Protein AF-A0A8H6W359-F1 (afdb_monomer)

Mean predicted aligned error: 4.69 Å

pLDDT: mean 91.52, std 10.83, range [38.53, 98.75]

Radius of gyration: 16.27 Å; Cα contacts (8 Å, |Δi|>4): 221; chains: 1; bounding box: 37×36×50 Å

Solvent-accessible surface area (backbone atoms only — not comparable to full-atom values): 8809 Å² total; per-residue (Å²): 132,83,81,75,72,72,54,25,33,28,45,42,39,45,64,77,60,51,71,66,55,42,52,71,70,42,47,64,57,51,52,52,39,55,76,71,64,40,29,37,36,31,51,79,47,63,31,37,29,46,52,49,54,50,51,41,52,76,68,66,48,58,34,81,44,32,35,37,45,29,29,59,75,47,58,78,38,77,65,40,52,60,45,54,74,64,54,34,40,76,44,77,37,41,83,44,72,67,49,29,50,51,49,45,55,72,72,30,77,48,73,53,69,56,68,72,52,72,68,55,40,38,69,73,44,46,93,73,49,69,95,70,86,47,74,42,52,53,48,53,52,52,51,52,54,52,52,55,52,54,55,52,61,65,73,81,106

Foldseek 3Di:
DPPPPAAEAEEDEDQDDDPVRCVVQPVVVLVVSVVSVHAYEYELGHDRRVVSVVSCVVV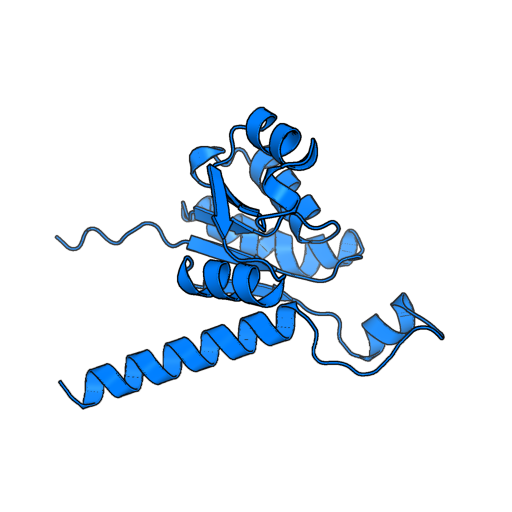VNDLASYEYEAEPVCCPDCSVVVSVVVVHHYHYFHNDPLGSLLVSLVVGDYYSYDYDDLVRQCVVCPPNDDDDCDPRNVSVVSNVVVVVVVVVVVVVD

Secondary structure (DSSP, 8-state):
----PPPEEEEE--SS--HHHHHHHTHHHHHHHHHTT-EEEE-S-STHHHHHHHHHHHTT--GGGEEEEE-HHHHSSHHHHHHHHTT-EEEE--SSHHHHHHHHHHT-SEEEE----HHHHHHHHGGG------HHHHHHHHHHHHHHHHHHHHH--

Nearest PDB structures (foldseek):
  1pta-assembly1_A-2  TM=6.551E-01  e=3.499E-01  Brevundimonas diminuta
  4rz4-assembly1_B  TM=3.710E-01  e=8.024E-01  Escherichia coli K-12
  1vpx-assembly2_N  TM=4.327E-01  e=2.375E+00  Thermotoga maritima
  4jen-assembly1_B  TM=4.697E-01  e=3.483E+00  Clostridium botulinum A str. ATCC 19397
  7zwh-assembly1_H  TM=5.052E-01  e=4.793E+00  Homo sapiens

Structure (mmCIF, N/CA/C/O backbone):
data_AF-A0A8H6W359-F1
#
_entry.id   AF-A0A8H6W359-F1
#
loop_
_atom_site.group_PDB
_atom_site.id
_atom_site.type_symbol
_atom_site.label_atom_id
_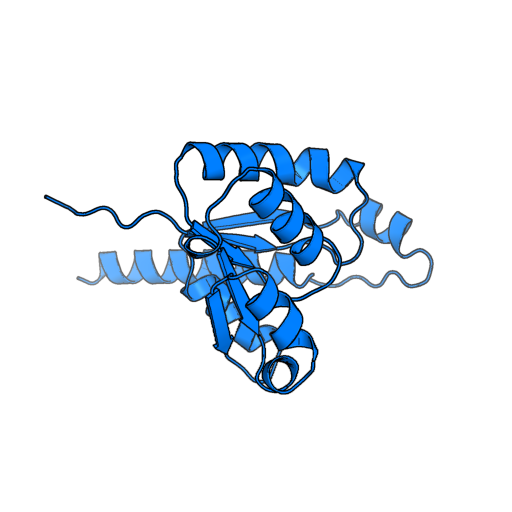atom_site.label_alt_id
_atom_site.label_comp_id
_atom_site.label_asym_id
_atom_site.label_entity_id
_atom_site.label_seq_id
_atom_site.pdbx_PDB_ins_code
_atom_site.Cartn_x
_atom_site.Cartn_y
_atom_site.Cartn_z
_atom_site.occupancy
_atom_site.B_iso_or_equiv
_atom_site.auth_seq_id
_atom_site.auth_comp_id
_atom_site.auth_asym_id
_atom_site.auth_atom_id
_atom_site.pdbx_PDB_model_num
ATOM 1 N N . MET A 1 1 ? -14.850 -10.048 27.977 1.00 38.53 1 MET A N 1
ATOM 2 C CA . MET A 1 1 ? -15.066 -9.753 26.545 1.00 38.53 1 MET A CA 1
ATOM 3 C C . MET A 1 1 ? -13.782 -9.156 26.003 1.00 38.53 1 MET A C 1
ATOM 5 O O . MET A 1 1 ? -13.476 -8.022 26.344 1.00 38.53 1 MET A O 1
ATOM 9 N N . PHE A 1 2 ? -13.000 -9.909 25.229 1.00 48.00 2 PHE A N 1
ATOM 10 C CA . PHE A 1 2 ? -11.947 -9.286 24.432 1.00 48.00 2 PHE A CA 1
ATOM 11 C C . PHE A 1 2 ? -12.654 -8.533 23.309 1.00 48.00 2 PHE A C 1
ATOM 13 O O . PHE A 1 2 ? -13.277 -9.154 22.452 1.00 48.00 2 PHE A O 1
ATOM 20 N N . SER A 1 3 ? -12.628 -7.203 23.353 1.00 43.88 3 SER A N 1
ATOM 21 C CA . SER A 1 3 ? -12.882 -6.421 22.148 1.00 43.88 3 SER A CA 1
ATOM 22 C C . SER A 1 3 ? -11.704 -6.713 21.223 1.00 43.88 3 SER A C 1
ATOM 24 O O . SER A 1 3 ? -10.629 -6.145 21.399 1.00 43.88 3 SER A O 1
ATOM 26 N N . SER A 1 4 ? -11.843 -7.696 20.331 1.00 58.34 4 SER A N 1
ATOM 27 C CA . SER A 1 4 ? -10.850 -7.919 19.286 1.00 58.34 4 SER A CA 1
ATOM 28 C C . SER A 1 4 ? -10.892 -6.686 18.395 1.00 58.34 4 SER A C 1
ATOM 30 O O . SER A 1 4 ? -11.889 -6.455 17.705 1.00 58.34 4 SER A O 1
ATOM 32 N N . SER A 1 5 ? -9.853 -5.855 18.460 1.00 81.62 5 SER A N 1
ATOM 33 C CA . SER A 1 5 ? -9.690 -4.740 17.536 1.00 81.62 5 SER A CA 1
ATOM 34 C C . SER A 1 5 ? -9.852 -5.247 16.106 1.00 81.62 5 SER A C 1
ATOM 36 O O . SER A 1 5 ? -9.358 -6.321 15.766 1.00 81.62 5 SER A O 1
ATOM 38 N N . VAL A 1 6 ? -10.559 -4.483 15.273 1.00 91.06 6 VAL A N 1
ATOM 39 C CA . VAL A 1 6 ? -10.700 -4.791 13.846 1.00 91.06 6 VAL A CA 1
ATOM 40 C C . VAL A 1 6 ? -9.297 -4.898 13.231 1.00 91.06 6 VAL A C 1
ATOM 42 O O . VAL A 1 6 ? -8.574 -3.898 13.279 1.00 91.06 6 VAL A O 1
ATOM 45 N N . PRO A 1 7 ? -8.907 -6.049 12.646 1.00 97.31 7 PRO A N 1
ATOM 46 C CA . PRO A 1 7 ? -7.577 -6.210 12.071 1.00 97.31 7 PRO A CA 1
ATOM 47 C C . PRO A 1 7 ? -7.293 -5.181 10.980 1.00 97.31 7 PRO A C 1
ATOM 49 O O . PRO A 1 7 ? -8.173 -4.833 10.190 1.00 97.31 7 PRO A O 1
ATOM 52 N N . THR A 1 8 ? -6.051 -4.725 10.906 1.00 98.44 8 THR A N 1
ATOM 53 C CA . THR A 1 8 ? -5.573 -3.719 9.963 1.00 98.44 8 THR A CA 1
ATOM 54 C C . THR A 1 8 ? -4.541 -4.324 9.017 1.0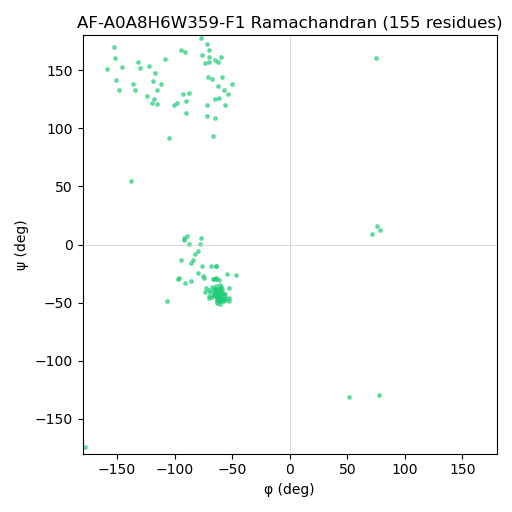0 98.44 8 THR A C 1
ATOM 56 O O . THR A 1 8 ? -3.496 -4.807 9.448 1.00 98.44 8 THR A O 1
ATOM 59 N N . ALA A 1 9 ? -4.825 -4.273 7.716 1.00 98.69 9 ALA A N 1
ATOM 60 C CA . ALA A 1 9 ? -3.954 -4.777 6.660 1.00 98.69 9 ALA A CA 1
ATOM 61 C C . ALA A 1 9 ? -3.030 -3.676 6.131 1.00 98.69 9 ALA A C 1
ATOM 63 O O . ALA A 1 9 ? -3.516 -2.623 5.716 1.00 98.69 9 ALA A O 1
ATOM 64 N N . PHE A 1 10 ? -1.725 -3.927 6.050 1.00 98.56 10 PHE A N 1
ATOM 65 C CA . PHE A 1 10 ? -0.809 -3.084 5.286 1.00 98.56 10 PHE A CA 1
ATOM 66 C C . PHE A 1 10 ? -0.685 -3.581 3.850 1.00 98.56 10 PHE A C 1
ATOM 68 O O . PHE A 1 10 ? -0.149 -4.657 3.589 1.00 98.56 10 PHE A O 1
ATOM 75 N N . ILE A 1 11 ? -1.179 -2.783 2.904 1.00 98.62 11 ILE A N 1
ATOM 76 C CA . ILE A 1 11 ? -1.056 -3.082 1.479 1.00 98.62 11 ILE A CA 1
ATOM 77 C C . ILE A 1 11 ? 0.233 -2.456 0.945 1.00 98.62 11 ILE A C 1
ATOM 79 O O . ILE A 1 11 ? 0.423 -1.245 1.048 1.00 98.62 11 ILE A O 1
ATOM 83 N N . SER A 1 12 ? 1.114 -3.271 0.358 1.00 97.25 12 SER A N 1
ATOM 84 C CA . SER A 1 12 ? 2.340 -2.782 -0.287 1.00 97.25 12 SER A CA 1
ATOM 85 C C . SER A 1 12 ? 2.735 -3.611 -1.511 1.00 97.25 12 SER A C 1
ATOM 87 O O . SER A 1 12 ? 2.391 -4.788 -1.640 1.00 97.25 12 SER A O 1
ATOM 89 N N . GLY A 1 13 ? 3.443 -2.997 -2.461 1.00 96.12 13 GLY A N 1
ATOM 90 C CA . GLY A 1 13 ? 3.740 -3.641 -3.739 1.00 96.12 13 GLY A CA 1
ATOM 91 C C . GLY A 1 13 ? 4.607 -2.826 -4.690 1.00 96.12 13 GLY A C 1
ATOM 92 O O . GLY A 1 13 ? 5.090 -1.752 -4.326 1.00 96.12 13 GLY A O 1
ATOM 93 N N . PRO A 1 14 ? 4.818 -3.324 -5.920 1.00 93.81 14 PRO A N 1
ATOM 94 C CA . PRO A 1 14 ? 5.594 -2.619 -6.932 1.00 93.81 14 PRO A CA 1
ATOM 95 C C . PRO A 1 14 ? 4.953 -1.276 -7.321 1.00 93.81 14 PRO A C 1
ATOM 97 O O . PRO A 1 14 ? 3.743 -1.065 -7.184 1.00 93.81 14 PRO A O 1
ATOM 100 N N . LEU A 1 15 ? 5.785 -0.371 -7.848 1.00 92.31 15 LEU A N 1
ATOM 101 C CA . LEU A 1 15 ? 5.364 0.948 -8.347 1.00 92.31 15 LEU A CA 1
ATOM 102 C C . LEU A 1 15 ? 4.677 0.885 -9.718 1.00 92.31 15 LEU A C 1
ATOM 1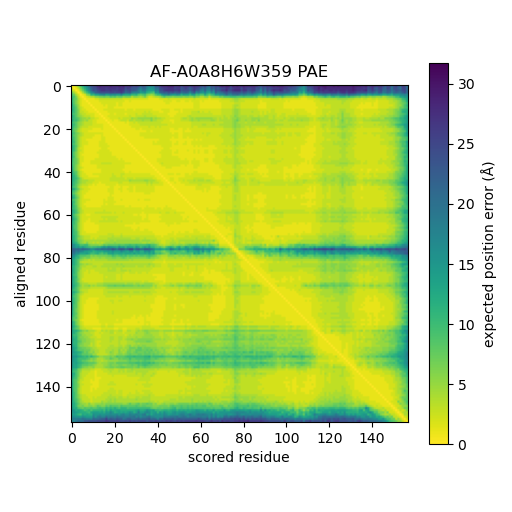04 O O . LEU A 1 15 ? 4.012 1.843 -10.111 1.00 92.31 15 LEU A O 1
ATOM 108 N N . GLU A 1 16 ? 4.864 -0.214 -10.445 1.00 90.62 16 GLU A N 1
ATOM 109 C CA . GLU A 1 16 ? 4.396 -0.408 -11.824 1.00 90.62 16 GLU A CA 1
ATOM 110 C C . GLU A 1 16 ? 3.808 -1.818 -12.016 1.00 90.62 16 GLU A C 1
ATOM 112 O O . GLU A 1 16 ? 4.270 -2.569 -12.872 1.00 90.62 16 GLU A O 1
ATOM 117 N N . PRO A 1 17 ? 2.820 -2.239 -11.202 1.00 91.56 17 PRO A N 1
ATOM 118 C CA . PRO A 1 17 ? 2.109 -3.481 -11.466 1.00 91.56 17 PRO A CA 1
ATOM 119 C C . PRO A 1 17 ? 1.282 -3.338 -12.747 1.00 91.56 17 PRO A C 1
ATOM 121 O O . PRO A 1 17 ? 0.655 -2.303 -12.983 1.00 91.56 17 PRO A O 1
ATOM 124 N N . THR A 1 18 ? 1.212 -4.403 -13.543 1.00 90.69 18 THR A N 1
ATOM 125 C CA . THR A 1 18 ? 0.177 -4.506 -14.576 1.00 90.69 18 THR A CA 1
ATOM 126 C C . THR A 1 18 ? -1.189 -4.713 -13.914 1.00 90.69 18 THR A C 1
ATOM 128 O O . THR A 1 18 ? -1.281 -5.220 -12.791 1.00 90.69 18 THR A O 1
ATOM 131 N N . SER A 1 19 ? -2.277 -4.375 -14.609 1.00 91.00 19 SER A N 1
ATOM 132 C CA . SER A 1 19 ? -3.634 -4.637 -14.103 1.00 91.00 19 SER A CA 1
ATOM 133 C C . SER A 1 19 ? -3.867 -6.126 -13.831 1.00 91.00 19 SER A C 1
ATOM 135 O O . SER A 1 19 ? -4.475 -6.475 -12.823 1.00 91.00 19 SER A O 1
ATOM 137 N N . ALA A 1 20 ? -3.329 -7.003 -14.688 1.00 92.62 20 ALA A N 1
ATOM 138 C CA . ALA A 1 20 ? -3.394 -8.450 -14.501 1.00 92.62 20 ALA A CA 1
ATOM 139 C C . ALA A 1 20 ? -2.649 -8.897 -13.233 1.00 92.62 20 ALA A C 1
ATOM 141 O O . ALA A 1 20 ? -3.190 -9.667 -12.447 1.00 92.62 20 ALA A O 1
ATOM 142 N N . PHE A 1 21 ? -1.449 -8.363 -12.982 1.00 93.62 21 PHE A N 1
ATOM 143 C CA . PHE A 1 21 ? -0.698 -8.647 -11.758 1.00 93.62 21 PHE A CA 1
ATOM 144 C C . PHE A 1 21 ? -1.473 -8.205 -10.510 1.00 93.62 21 PHE A C 1
ATOM 146 O O . PHE A 1 21 ? -1.615 -8.971 -9.556 1.00 93.62 21 PHE A O 1
ATOM 153 N N . PHE A 1 22 ? -2.028 -6.988 -10.525 1.00 96.56 22 PHE A N 1
ATOM 154 C CA . PHE A 1 22 ? -2.824 -6.492 -9.404 1.00 96.56 22 PHE A CA 1
ATOM 155 C C . PHE A 1 22 ? -4.060 -7.370 -9.154 1.00 96.56 22 PHE A C 1
ATOM 157 O O . PHE A 1 22 ? -4.309 -7.785 -8.022 1.00 96.56 22 PHE A O 1
ATOM 164 N N . SER A 1 23 ? -4.788 -7.713 -10.219 1.00 96.50 23 SER A N 1
ATOM 165 C CA . SER A 1 23 ? -5.976 -8.564 -10.145 1.00 96.50 23 SER A CA 1
ATOM 166 C C . SER A 1 23 ? -5.659 -9.955 -9.590 1.00 96.50 23 SER A C 1
ATOM 168 O O . SER A 1 23 ? -6.368 -10.433 -8.712 1.00 96.50 23 SER A O 1
ATOM 170 N N . THR A 1 24 ? -4.563 -10.578 -10.020 1.00 96.50 24 THR A N 1
ATOM 171 C CA . THR A 1 24 ? -4.173 -11.916 -9.555 1.00 96.50 24 THR A CA 1
ATOM 172 C C . THR A 1 24 ? -3.714 -11.917 -8.096 1.00 96.50 24 THR A C 1
ATOM 174 O O . THR A 1 24 ? -4.098 -12.794 -7.318 1.00 96.50 24 THR A O 1
ATOM 177 N N . HIS A 1 25 ? -2.886 -10.949 -7.695 1.00 96.69 25 HIS A N 1
ATOM 178 C CA . HIS A 1 25 ? -2.191 -11.013 -6.404 1.00 96.69 25 HIS A CA 1
ATOM 179 C C . HIS A 1 25 ? -2.876 -10.226 -5.283 1.00 96.69 25 HIS A C 1
ATOM 181 O O . HIS A 1 25 ? -2.794 -10.635 -4.122 1.00 96.69 25 HIS A O 1
ATOM 187 N N . TYR A 1 26 ? -3.580 -9.140 -5.600 1.00 98.12 26 TYR A N 1
ATOM 188 C CA . TYR A 1 26 ? -4.144 -8.236 -4.595 1.00 98.12 26 TYR A CA 1
ATOM 189 C C . TYR A 1 26 ? -5.653 -8.369 -4.466 1.00 98.12 26 TYR A C 1
ATOM 191 O O . TYR A 1 26 ? -6.138 -8.522 -3.346 1.00 98.12 26 TYR A O 1
ATOM 199 N N . THR A 1 27 ? -6.395 -8.355 -5.577 1.00 98.00 27 THR A N 1
ATOM 200 C CA . THR A 1 27 ? -7.866 -8.291 -5.546 1.00 98.00 27 THR A CA 1
ATOM 201 C C . THR A 1 27 ? -8.511 -9.378 -4.670 1.00 98.00 27 THR A C 1
ATOM 203 O O . THR A 1 27 ? -9.290 -9.004 -3.797 1.00 98.00 27 THR A O 1
ATOM 206 N N . PRO A 1 28 ? -8.165 -10.681 -4.764 1.00 98.25 28 PRO A N 1
ATOM 207 C CA . PRO A 1 28 ? -8.773 -11.704 -3.908 1.00 98.25 28 PRO A CA 1
ATOM 208 C C . PRO A 1 28 ? -8.511 -11.485 -2.412 1.00 98.25 28 PRO A C 1
ATOM 210 O O . PRO A 1 28 ? -9.395 -11.686 -1.581 1.00 98.25 28 PRO A O 1
ATOM 213 N N . ARG A 1 29 ? -7.299 -11.040 -2.057 1.00 98.50 29 ARG A N 1
ATOM 214 C CA . ARG A 1 29 ? -6.889 -10.806 -0.661 1.00 98.50 29 ARG A CA 1
ATOM 215 C C . ARG A 1 29 ? -7.545 -9.558 -0.087 1.00 98.50 29 ARG A C 1
ATOM 217 O O . ARG A 1 29 ? -8.003 -9.580 1.054 1.00 98.50 29 ARG A O 1
ATOM 224 N N . ILE A 1 30 ? -7.625 -8.495 -0.886 1.00 98.50 30 ILE A N 1
ATOM 225 C CA . ILE A 1 30 ? -8.346 -7.278 -0.517 1.00 98.50 30 ILE A CA 1
ATOM 226 C C . ILE A 1 30 ? -9.832 -7.601 -0.352 1.00 98.50 30 ILE A C 1
ATOM 228 O O . ILE A 1 30 ? -10.386 -7.282 0.692 1.00 98.50 30 ILE A O 1
ATOM 232 N N . ALA A 1 31 ? -10.456 -8.301 -1.303 1.00 98.25 31 ALA A N 1
ATOM 233 C CA . ALA A 1 31 ? -11.865 -8.687 -1.224 1.00 98.25 31 ALA A CA 1
ATOM 234 C C . ALA A 1 31 ? -12.173 -9.500 0.044 1.00 98.25 31 ALA A C 1
ATOM 236 O O . ALA A 1 31 ? -13.133 -9.199 0.753 1.00 98.25 31 ALA A O 1
ATOM 237 N N . HIS A 1 32 ? -11.318 -10.469 0.382 1.00 98.25 32 HIS A N 1
ATOM 238 C CA . HIS A 1 32 ? -11.438 -11.226 1.626 1.00 98.25 32 HIS A CA 1
ATOM 239 C C . HIS A 1 32 ? -11.359 -10.319 2.869 1.00 98.25 32 HIS A C 1
ATOM 241 O O . HIS A 1 32 ? -12.219 -10.388 3.744 1.00 98.25 32 HIS A O 1
ATOM 247 N N . ALA A 1 33 ? -10.365 -9.426 2.942 1.00 98.25 33 ALA A N 1
ATOM 248 C CA . ALA A 1 33 ? -10.221 -8.489 4.059 1.00 98.25 33 ALA A CA 1
ATOM 249 C C . ALA A 1 33 ? -11.392 -7.490 4.156 1.00 98.25 33 ALA A C 1
ATOM 251 O O . ALA A 1 33 ? -11.829 -7.143 5.255 1.00 98.25 33 ALA A O 1
ATOM 252 N N . VAL A 1 34 ? -11.930 -7.047 3.017 1.00 98.25 34 VAL A N 1
ATOM 253 C CA . VAL A 1 34 ? -13.114 -6.180 2.950 1.00 98.25 34 VAL A CA 1
ATOM 254 C C . VAL A 1 34 ? -14.329 -6.895 3.530 1.00 98.25 34 VAL A C 1
ATOM 256 O O . VAL A 1 34 ? -14.975 -6.329 4.417 1.00 98.25 34 VAL A O 1
ATOM 259 N N . ALA A 1 35 ? -14.593 -8.131 3.088 1.00 97.88 35 ALA A N 1
ATOM 260 C CA . ALA A 1 35 ? -15.695 -8.962 3.570 1.00 97.88 35 ALA A CA 1
ATOM 261 C C . ALA A 1 35 ? -15.589 -9.261 5.075 1.00 97.88 35 ALA A C 1
ATOM 263 O O . ALA A 1 35 ? -16.598 -9.269 5.773 1.00 97.88 35 ALA A O 1
ATOM 264 N N . ALA A 1 36 ? -14.367 -9.422 5.589 1.00 97.19 36 ALA A N 1
ATOM 265 C CA . ALA A 1 36 ? -14.093 -9.616 7.013 1.00 97.19 36 ALA A CA 1
ATOM 266 C C . ALA A 1 36 ? -14.158 -8.321 7.853 1.00 97.19 36 ALA A C 1
ATOM 268 O O . ALA A 1 36 ? -13.933 -8.347 9.061 1.00 97.19 36 ALA A O 1
ATOM 269 N N . GLY A 1 37 ? -14.449 -7.166 7.245 1.00 97.19 37 GLY A N 1
ATOM 270 C CA . GLY A 1 37 ? -14.596 -5.908 7.980 1.00 97.19 37 GLY A CA 1
ATOM 271 C C . GLY A 1 37 ? -13.277 -5.236 8.381 1.00 97.19 37 GLY A C 1
ATOM 272 O O . GLY A 1 37 ? -13.313 -4.276 9.145 1.00 97.19 37 GLY A O 1
ATOM 273 N N . HIS A 1 38 ? -12.130 -5.662 7.840 1.00 98.19 38 HIS A N 1
ATOM 274 C CA . HIS A 1 38 ? -10.798 -5.169 8.222 1.00 98.19 38 HIS A CA 1
ATOM 275 C C . HIS A 1 38 ? -10.562 -3.683 7.882 1.00 98.19 38 HIS A C 1
ATOM 277 O O . HIS A 1 38 ? -11.221 -3.105 7.015 1.00 98.19 38 HIS A O 1
ATOM 283 N N . SER A 1 39 ? -9.608 -3.048 8.559 1.00 98.44 39 SER A N 1
ATOM 284 C CA . SER A 1 39 ? -9.082 -1.724 8.194 1.00 98.44 39 SER A CA 1
ATOM 285 C C . SER A 1 39 ? -7.831 -1.856 7.323 1.00 98.44 39 SER A C 1
ATOM 287 O O . SER A 1 39 ? -7.262 -2.939 7.194 1.00 98.44 39 SER A O 1
ATOM 289 N N . PHE A 1 40 ? -7.398 -0.758 6.707 1.00 98.75 40 PHE A N 1
ATOM 290 C CA . PHE A 1 40 ? -6.314 -0.748 5.729 1.00 98.75 40 PHE A CA 1
ATOM 291 C C . PHE A 1 40 ? -5.356 0.415 5.973 1.00 98.75 40 PHE A C 1
ATOM 293 O O . PHE A 1 40 ? -5.786 1.549 6.204 1.00 98.75 40 PHE A O 1
ATOM 300 N N . VAL A 1 41 ? -4.058 0.143 5.859 1.00 98.62 41 VAL A N 1
ATOM 301 C CA . VAL A 1 41 ? -3.000 1.152 5.768 1.00 98.62 41 VAL A CA 1
ATOM 302 C C . VAL A 1 41 ? -2.270 1.001 4.437 1.00 98.62 41 VAL A C 1
ATOM 304 O O . VAL A 1 41 ? -2.047 -0.113 3.960 1.00 98.62 41 VAL A O 1
ATOM 307 N N . LEU A 1 42 ? -1.912 2.123 3.821 1.00 97.81 42 LEU A N 1
ATOM 308 C CA . LEU A 1 42 ? -1.131 2.155 2.585 1.00 97.81 42 LEU A CA 1
ATOM 309 C C . LEU A 1 42 ? -0.299 3.435 2.480 1.00 97.81 42 LEU A C 1
ATOM 311 O O . LEU A 1 42 ? -0.573 4.444 3.139 1.00 97.81 42 LEU A O 1
ATOM 315 N N . GLY A 1 43 ? 0.730 3.387 1.636 1.00 96.69 43 GLY A N 1
ATOM 316 C CA . GLY A 1 43 ? 1.526 4.557 1.292 1.00 96.69 43 GLY A CA 1
ATOM 317 C C . GLY A 1 43 ? 0.810 5.472 0.291 1.00 96.69 43 GLY A C 1
ATOM 318 O O . GLY A 1 43 ? -0.277 5.168 -0.194 1.00 96.69 43 GLY A O 1
ATOM 319 N N . PRO A 1 44 ? 1.408 6.614 -0.071 1.00 94.81 44 PRO A N 1
ATOM 320 C CA . PRO A 1 44 ? 0.833 7.538 -1.032 1.00 94.81 44 PRO A CA 1
ATOM 321 C C . PRO A 1 44 ? 1.293 7.283 -2.469 1.00 94.81 44 PRO A C 1
ATOM 323 O O . PRO A 1 44 ? 0.995 8.092 -3.353 1.00 94.81 44 PRO A O 1
ATOM 326 N N . SER A 1 45 ? 2.075 6.230 -2.699 1.00 92.56 45 SER A N 1
ATOM 327 C CA . SER A 1 45 ? 2.858 6.052 -3.917 1.00 92.56 45 SER A CA 1
ATOM 328 C C . SER A 1 45 ? 1.964 5.764 -5.126 1.00 92.56 45 SER A C 1
ATOM 330 O O . SER A 1 45 ? 0.772 5.482 -5.019 1.00 92.56 45 SER A O 1
ATOM 332 N N . ARG A 1 46 ? 2.544 5.851 -6.323 1.00 93.38 46 ARG A N 1
ATOM 333 C CA . ARG A 1 46 ? 1.921 5.293 -7.531 1.00 93.38 46 ARG A CA 1
ATOM 334 C C . ARG A 1 46 ? 1.974 3.759 -7.510 1.00 93.38 46 ARG A C 1
ATOM 336 O O . ARG A 1 46 ? 2.648 3.172 -6.664 1.00 93.38 46 ARG A O 1
ATOM 343 N N . GLY A 1 47 ? 1.311 3.125 -8.472 1.00 95.06 47 GLY A N 1
ATOM 344 C CA . GLY A 1 47 ? 1.301 1.670 -8.602 1.00 95.06 47 GLY A CA 1
ATOM 345 C C . GLY A 1 47 ? 0.364 1.022 -7.597 1.00 95.06 47 GLY A C 1
ATOM 346 O O . GLY A 1 47 ? -0.791 1.429 -7.495 1.00 95.06 47 GLY A O 1
ATOM 347 N N . THR A 1 48 ? 0.864 0.030 -6.861 1.00 97.19 48 THR A N 1
ATOM 348 C CA . THR A 1 48 ? 0.042 -0.798 -5.963 1.00 97.19 48 THR A CA 1
ATOM 349 C C . THR A 1 48 ? -0.736 0.031 -4.942 1.00 97.19 48 THR A C 1
ATOM 351 O O . THR A 1 48 ? -1.934 -0.185 -4.803 1.00 97.19 48 THR A O 1
ATOM 354 N N . ASP A 1 49 ? -0.102 1.010 -4.289 1.00 96.81 49 ASP A N 1
ATOM 355 C CA . ASP A 1 49 ? -0.753 1.891 -3.304 1.00 96.81 49 ASP A CA 1
ATOM 356 C C . ASP A 1 49 ? -1.977 2.610 -3.913 1.00 96.81 49 ASP A C 1
ATOM 358 O O . ASP A 1 49 ? -3.072 2.605 -3.352 1.00 96.81 49 ASP A O 1
ATOM 362 N N . ALA A 1 50 ? -1.812 3.198 -5.103 1.00 96.31 50 ALA A N 1
ATOM 363 C CA . ALA A 1 50 ? -2.875 3.927 -5.793 1.00 96.31 50 ALA A CA 1
ATOM 364 C C . ALA A 1 50 ? -3.995 3.005 -6.309 1.00 96.31 50 ALA A C 1
ATOM 366 O O . ALA A 1 50 ? -5.175 3.351 -6.196 1.00 96.31 50 ALA A O 1
ATOM 367 N N . LEU A 1 51 ? -3.639 1.835 -6.852 1.00 97.75 51 LEU A N 1
ATOM 368 C CA . LEU A 1 51 ? -4.606 0.829 -7.302 1.00 97.75 51 LEU A CA 1
ATOM 369 C C . LEU A 1 51 ? -5.409 0.267 -6.127 1.00 97.75 51 LEU A C 1
ATOM 371 O O . LEU A 1 51 ? -6.628 0.167 -6.216 1.00 97.75 51 LEU A O 1
ATOM 375 N N . ALA A 1 52 ? -4.749 -0.027 -5.006 1.00 98.25 52 ALA A N 1
ATOM 376 C CA . ALA A 1 52 ? -5.393 -0.508 -3.791 1.00 98.25 52 ALA A CA 1
ATOM 377 C C . ALA A 1 52 ? -6.358 0.524 -3.209 1.00 98.25 52 ALA A C 1
ATOM 379 O O . ALA A 1 52 ? -7.493 0.176 -2.901 1.00 98.25 52 ALA A O 1
ATOM 380 N N . LEU A 1 53 ? -5.949 1.794 -3.112 1.00 98.06 53 LEU A N 1
ATOM 381 C CA . LEU A 1 53 ? -6.834 2.860 -2.645 1.00 98.06 53 LEU A CA 1
ATOM 382 C C . LEU A 1 53 ? -8.095 2.973 -3.505 1.00 98.06 53 LEU A C 1
ATOM 384 O O . LEU A 1 53 ? -9.200 3.036 -2.973 1.00 98.06 53 LEU A O 1
ATOM 388 N N . THR A 1 54 ? -7.920 2.979 -4.827 1.00 97.50 54 THR A N 1
ATOM 389 C CA . THR A 1 54 ? -9.033 3.055 -5.781 1.00 97.50 54 THR A CA 1
ATOM 390 C C . THR A 1 54 ? -9.964 1.859 -5.607 1.00 97.50 54 THR A C 1
ATOM 392 O O . THR A 1 54 ? -11.152 2.038 -5.360 1.00 97.50 54 THR A O 1
ATOM 395 N N . HIS A 1 55 ? -9.407 0.647 -5.604 1.00 98.12 55 HIS A N 1
ATOM 396 C CA . HIS A 1 55 ? -10.170 -0.587 -5.465 1.00 98.12 55 HIS A CA 1
ATOM 397 C C . HIS A 1 55 ? -10.942 -0.670 -4.139 1.00 98.12 55 HIS A C 1
ATOM 399 O O . HIS A 1 55 ? -12.089 -1.110 -4.123 1.00 98.12 55 HIS A O 1
ATOM 405 N N . LEU A 1 56 ? -10.350 -0.220 -3.027 1.00 98.56 56 LEU A N 1
ATOM 406 C CA . LEU A 1 56 ? -11.017 -0.171 -1.722 1.00 98.56 56 LEU A CA 1
ATOM 407 C C . LEU A 1 56 ? -12.222 0.779 -1.738 1.00 98.56 56 LEU A C 1
ATOM 409 O O . LEU A 1 56 ? -13.302 0.402 -1.282 1.00 98.56 56 LEU A O 1
ATOM 413 N N . LEU A 1 57 ? -12.047 1.990 -2.275 1.00 97.94 57 LEU A N 1
ATOM 414 C CA . LEU A 1 57 ? -13.121 2.984 -2.363 1.00 97.94 57 LEU A CA 1
ATOM 415 C C . LEU A 1 57 ? -14.256 2.507 -3.282 1.00 97.94 57 LEU A C 1
ATOM 417 O O . LEU A 1 57 ? -15.423 2.609 -2.912 1.00 97.94 57 LEU A O 1
ATOM 421 N N . GLU A 1 58 ? -13.924 1.929 -4.437 1.00 97.38 58 GLU A N 1
ATOM 422 C CA . GLU A 1 58 ? -14.897 1.354 -5.378 1.00 97.38 58 GLU A CA 1
ATOM 423 C C . GLU A 1 58 ? -15.629 0.135 -4.802 1.00 97.38 58 GLU A C 1
ATOM 425 O O . GLU A 1 58 ? -16.797 -0.086 -5.109 1.00 97.38 58 GLU A O 1
ATOM 430 N N . SER A 1 59 ? -14.984 -0.617 -3.906 1.00 96.75 59 SER A N 1
ATOM 431 C CA . SER A 1 59 ? -15.599 -1.739 -3.183 1.00 96.75 59 SER A CA 1
ATOM 432 C C . SER A 1 59 ? -16.514 -1.293 -2.031 1.00 96.75 59 SER A C 1
ATOM 434 O O . SER A 1 59 ? -16.982 -2.128 -1.258 1.00 96.75 59 SER A O 1
ATOM 436 N N . GLY A 1 60 ? -16.751 0.014 -1.868 1.00 96.88 60 GLY A N 1
ATOM 437 C CA . GLY A 1 60 ? -17.630 0.560 -0.833 1.00 96.88 60 GLY A CA 1
ATOM 438 C C . GLY A 1 60 ? -17.026 0.562 0.574 1.00 96.88 60 GLY A C 1
ATOM 439 O O . GLY A 1 60 ? -17.750 0.719 1.559 1.00 96.88 60 GLY A O 1
ATOM 440 N N . VAL A 1 61 ? -15.705 0.394 0.707 1.00 98.06 61 VAL A N 1
ATOM 441 C CA . VAL A 1 61 ? -15.039 0.515 2.008 1.00 98.06 61 VAL A CA 1
ATOM 442 C C . VAL A 1 61 ? -15.162 1.956 2.491 1.00 98.06 61 VAL A C 1
ATOM 444 O O . VAL A 1 61 ? -14.753 2.891 1.805 1.00 98.06 61 VAL A O 1
ATOM 447 N N . SER A 1 62 ? -15.695 2.142 3.703 1.00 97.81 62 SER A N 1
ATOM 448 C CA . SER A 1 62 ? -15.750 3.465 4.331 1.00 97.81 62 SER A CA 1
ATOM 449 C C . SER A 1 62 ? -14.351 4.096 4.354 1.00 97.81 62 SER A C 1
ATOM 451 O O . SER A 1 62 ? -13.429 3.460 4.875 1.00 97.81 62 SER A O 1
ATOM 453 N N . PRO A 1 63 ? -14.173 5.349 3.890 1.00 97.81 63 PRO A N 1
ATOM 454 C CA . PRO A 1 63 ? -12.878 6.031 3.929 1.00 97.81 63 PRO A CA 1
ATOM 455 C C . PRO A 1 63 ? -12.244 6.073 5.327 1.00 97.81 63 PRO A C 1
ATOM 457 O O . PRO A 1 63 ? -11.025 6.089 5.462 1.00 97.81 63 PRO A O 1
ATOM 460 N N . GLN A 1 64 ? -13.054 6.000 6.389 1.00 97.19 64 GLN A N 1
ATOM 461 C CA . GLN A 1 64 ? -12.579 5.940 7.773 1.00 97.19 64 GLN A CA 1
ATOM 462 C C . GLN A 1 64 ? -11.863 4.628 8.129 1.00 97.19 64 GLN A C 1
ATOM 464 O O . GLN A 1 64 ? -11.123 4.585 9.104 1.00 97.19 64 GLN A O 1
ATOM 469 N N . ARG A 1 65 ? -12.044 3.558 7.350 1.00 98.00 65 ARG A N 1
ATOM 470 C CA . ARG A 1 65 ? -11.291 2.300 7.487 1.00 98.00 65 ARG A CA 1
ATOM 471 C C . ARG A 1 65 ? -9.979 2.313 6.701 1.00 98.00 65 ARG A C 1
ATOM 473 O O . ARG A 1 65 ? -9.265 1.318 6.724 1.00 98.00 65 ARG A O 1
ATOM 480 N N . ILE A 1 66 ? -9.654 3.409 6.014 1.00 98.56 66 ILE A N 1
ATOM 481 C CA . ILE A 1 66 ? -8.471 3.532 5.164 1.00 98.56 66 ILE A CA 1
ATOM 482 C C . ILE A 1 66 ? -7.578 4.638 5.723 1.00 98.56 66 ILE A C 1
ATOM 484 O O . ILE A 1 66 ? -8.017 5.775 5.895 1.00 98.56 66 ILE A O 1
ATOM 488 N N . THR A 1 67 ? -6.315 4.315 5.988 1.00 98.50 67 THR A N 1
ATOM 489 C CA . THR A 1 67 ? -5.311 5.277 6.450 1.00 98.50 67 THR A CA 1
ATOM 490 C C . THR A 1 67 ? -4.157 5.356 5.463 1.00 98.50 67 THR A C 1
ATOM 492 O O . THR A 1 67 ? -3.481 4.366 5.194 1.00 98.50 67 THR A O 1
ATOM 495 N N . VAL A 1 68 ? -3.900 6.553 4.945 1.00 97.88 68 VAL A N 1
ATOM 496 C CA . VAL A 1 68 ? -2.750 6.831 4.086 1.00 97.88 68 VAL A CA 1
ATOM 497 C C . VAL A 1 68 ? -1.640 7.447 4.925 1.00 97.88 68 VAL A C 1
ATOM 499 O O . VAL A 1 68 ? -1.824 8.500 5.541 1.00 97.88 68 VAL A O 1
ATOM 502 N N . PHE A 1 69 ? -0.476 6.805 4.936 1.00 97.56 69 PHE A N 1
ATOM 503 C CA . PHE A 1 69 ? 0.706 7.349 5.593 1.00 97.56 69 PHE A CA 1
ATOM 504 C C . PHE A 1 69 ? 1.474 8.249 4.628 1.00 97.56 69 PHE A C 1
ATOM 506 O O . PHE A 1 69 ? 1.779 7.864 3.501 1.00 97.56 69 PHE A O 1
ATOM 513 N N . LEU A 1 70 ? 1.818 9.447 5.084 1.00 95.81 70 LEU A N 1
ATOM 514 C CA . LEU A 1 70 ? 2.621 10.428 4.364 1.00 95.81 70 LEU A CA 1
ATOM 515 C C . LEU A 1 70 ? 3.918 10.678 5.122 1.00 95.81 70 LEU A C 1
ATOM 517 O O . LEU A 1 70 ? 3.936 10.689 6.350 1.00 95.81 70 LEU A O 1
ATOM 521 N N . ARG A 1 71 ? 4.993 10.970 4.400 1.00 94.38 71 ARG A N 1
ATOM 522 C CA . ARG A 1 71 ? 6.178 11.588 5.006 1.00 94.38 71 ARG A CA 1
A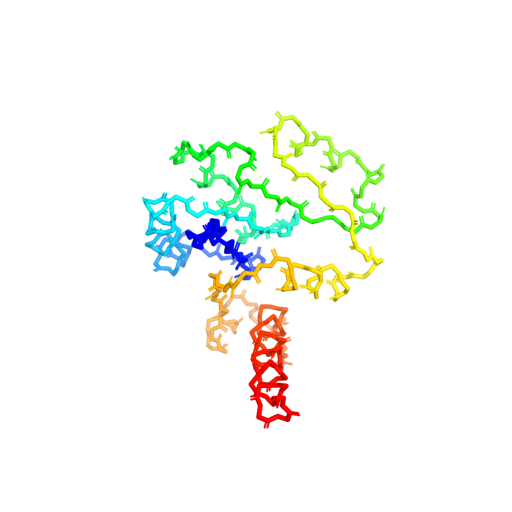TOM 523 C C . ARG A 1 71 ? 5.939 13.067 5.275 1.00 94.38 71 ARG A C 1
ATOM 525 O O . ARG A 1 71 ? 5.070 13.694 4.666 1.00 94.38 71 ARG A O 1
ATOM 532 N N . GLU A 1 72 ? 6.781 13.660 6.114 1.00 93.19 72 GLU A N 1
ATOM 533 C CA . GLU A 1 72 ? 6.749 15.102 6.401 1.00 93.19 72 GLU A CA 1
ATOM 534 C C . GLU A 1 72 ? 6.782 15.983 5.138 1.00 93.19 72 GLU A C 1
ATOM 536 O O . GLU A 1 72 ? 6.113 17.012 5.077 1.00 93.19 72 GLU A O 1
ATOM 541 N N . SER A 1 73 ? 7.540 15.594 4.109 1.00 90.12 73 SER A N 1
ATOM 542 C CA . SER A 1 73 ? 7.609 16.342 2.847 1.00 90.12 73 SER A CA 1
ATOM 543 C C . SER A 1 73 ? 6.356 16.175 1.977 1.00 90.12 73 SER A C 1
ATOM 545 O O . SER A 1 73 ? 5.993 17.095 1.246 1.00 90.12 73 SER A O 1
ATOM 547 N N . GLU A 1 74 ? 5.672 15.034 2.079 1.00 89.69 74 GLU A N 1
ATOM 548 C CA . GLU A 1 74 ? 4.458 14.696 1.322 1.00 89.69 74 GLU A CA 1
ATOM 549 C C . GLU A 1 74 ? 3.210 15.365 1.929 1.00 89.69 74 GLU A C 1
ATOM 551 O O . GLU A 1 74 ? 2.243 15.646 1.219 1.00 89.69 74 GLU A O 1
ATOM 556 N N . SER A 1 75 ? 3.240 15.690 3.228 1.00 84.50 75 SER A N 1
ATOM 557 C CA . SER A 1 75 ? 2.123 16.322 3.947 1.00 84.50 75 SER A CA 1
ATOM 558 C C . SER A 1 75 ? 1.938 17.815 3.638 1.00 84.50 75 SER A C 1
ATOM 560 O O . SER A 1 75 ? 0.819 18.329 3.721 1.00 84.50 75 SER A O 1
ATOM 562 N N . LYS A 1 76 ? 3.024 18.502 3.255 1.00 78.06 76 LYS A N 1
ATOM 563 C CA . LYS A 1 76 ? 3.054 19.946 2.952 1.00 78.06 76 LYS A CA 1
ATOM 564 C C . LYS A 1 76 ? 2.627 20.282 1.519 1.00 78.06 76 LYS A C 1
ATOM 566 O O . LYS A 1 76 ? 2.381 21.441 1.206 1.00 78.06 76 LYS A O 1
ATOM 571 N N . GLN A 1 77 ? 2.550 19.289 0.637 1.00 64.94 77 GLN A N 1
ATOM 572 C CA . GLN A 1 77 ? 2.245 19.485 -0.782 1.00 64.94 77 GLN A CA 1
ATOM 573 C C . GLN A 1 77 ? 0.737 19.400 -1.072 1.00 64.94 77 GLN A C 1
ATOM 575 O O . GLN A 1 77 ? -0.034 18.834 -0.294 1.00 64.94 77 GLN A O 1
ATOM 580 N N . ARG A 1 78 ? 0.327 19.852 -2.273 1.00 66.94 78 ARG A N 1
ATOM 581 C CA . ARG A 1 78 ? -0.998 19.564 -2.878 1.00 66.94 78 ARG A CA 1
ATOM 582 C C . ARG A 1 78 ? -1.388 18.082 -2.784 1.00 66.94 78 ARG A C 1
ATOM 584 O O . ARG A 1 78 ? -2.572 17.759 -2.747 1.00 66.94 78 ARG A O 1
ATOM 591 N N . TRP A 1 79 ? -0.393 17.201 -2.707 1.00 69.69 79 TRP A N 1
ATOM 592 C CA . TRP A 1 79 ? -0.543 15.761 -2.571 1.00 69.69 79 TRP A CA 1
ATOM 593 C C . TRP A 1 79 ? -1.455 15.357 -1.405 1.00 69.69 79 TRP A C 1
ATOM 595 O O . TRP A 1 79 ? -2.371 14.567 -1.610 1.00 69.69 79 TRP A O 1
ATOM 605 N N . ALA A 1 80 ? -1.304 15.944 -0.214 1.00 82.12 80 ALA A N 1
ATOM 606 C CA . ALA A 1 80 ? -2.176 15.616 0.918 1.00 82.12 80 ALA A CA 1
ATOM 607 C C . ALA A 1 80 ? -3.644 16.013 0.664 1.00 82.12 80 ALA A C 1
ATOM 609 O O . ALA A 1 80 ? -4.561 15.357 1.153 1.00 82.12 80 ALA A O 1
ATOM 610 N N . GLY A 1 81 ? -3.874 17.058 -0.139 1.00 86.25 81 GLY A N 1
ATOM 611 C CA . GLY A 1 81 ? -5.208 17.543 -0.493 1.00 86.25 81 GLY A CA 1
ATOM 612 C C . GLY A 1 81 ? -6.063 16.500 -1.212 1.00 86.25 81 GLY A C 1
ATOM 613 O O . GLY A 1 81 ? -7.248 16.391 -0.913 1.00 86.25 81 GLY A O 1
ATOM 614 N N . ARG A 1 82 ? -5.465 15.677 -2.086 1.00 89.00 82 ARG A N 1
ATOM 615 C CA . ARG A 1 82 ? -6.208 14.631 -2.814 1.00 89.00 82 ARG A CA 1
ATOM 616 C C . ARG A 1 82 ? -6.789 13.576 -1.868 1.00 89.00 82 ARG A C 1
ATOM 618 O O . ARG A 1 82 ? -7.936 13.182 -2.017 1.00 89.00 82 ARG A O 1
ATOM 625 N N . PHE A 1 83 ? -6.016 13.174 -0.860 1.00 92.88 83 PHE A N 1
ATOM 626 C CA . PHE A 1 83 ? -6.439 12.171 0.114 1.00 92.88 83 PHE A CA 1
ATOM 627 C C . PHE A 1 83 ? -7.486 12.744 1.070 1.00 92.88 83 PHE A C 1
ATOM 629 O O . PHE A 1 83 ? -8.470 12.080 1.376 1.00 92.88 83 PHE A O 1
ATOM 636 N N . ARG A 1 84 ? -7.340 14.018 1.463 1.00 90.19 84 ARG A N 1
ATOM 637 C CA . ARG A 1 84 ? -8.373 14.721 2.241 1.00 90.19 84 ARG A CA 1
ATOM 638 C C . ARG A 1 84 ? -9.698 14.785 1.482 1.00 90.19 84 ARG A C 1
ATOM 640 O O . ARG A 1 84 ? -10.736 14.531 2.079 1.00 90.19 84 ARG A O 1
ATOM 647 N N . ALA A 1 85 ? -9.663 15.069 0.179 1.00 91.81 85 ALA A N 1
ATOM 648 C CA . ALA A 1 85 ? -10.860 15.100 -0.662 1.00 91.81 85 ALA A CA 1
ATOM 649 C C . ALA A 1 85 ? -11.542 13.725 -0.789 1.00 91.81 85 ALA A C 1
ATOM 651 O O . ALA A 1 85 ? -12.757 13.658 -0.927 1.00 91.81 85 ALA A O 1
ATOM 652 N N . GLN A 1 86 ? -10.777 12.635 -0.691 1.00 94.00 86 GLN A N 1
ATOM 653 C CA . GLN A 1 86 ? -11.304 11.265 -0.649 1.00 94.00 86 GLN A CA 1
ATOM 654 C C . GLN A 1 86 ? -11.837 10.860 0.739 1.00 94.00 86 GLN A C 1
ATOM 656 O O . GLN A 1 86 ? -12.376 9.767 0.890 1.00 94.00 86 GLN A O 1
ATOM 661 N N . GLY A 1 87 ? -11.679 11.707 1.764 1.00 95.38 87 GLY A N 1
ATOM 662 C CA . GLY A 1 87 ? -12.173 11.459 3.122 1.00 95.38 87 GLY A CA 1
ATOM 663 C C . GLY A 1 87 ? -11.415 10.380 3.902 1.00 95.38 87 GLY A C 1
ATOM 664 O O . GLY A 1 87 ? -11.870 9.988 4.978 1.00 95.38 87 GLY A O 1
ATOM 665 N N . VAL A 1 88 ? -10.283 9.889 3.384 1.00 96.75 88 VAL A N 1
ATOM 666 C CA . VAL A 1 88 ? -9.465 8.880 4.073 1.00 96.75 88 VAL A CA 1
ATOM 667 C C . VAL A 1 88 ? -8.716 9.487 5.252 1.00 96.75 88 VAL A C 1
ATOM 669 O O . VAL A 1 88 ? -8.433 10.690 5.286 1.00 96.75 88 VAL A O 1
ATOM 672 N N . ARG A 1 89 ? -8.347 8.652 6.225 1.00 96.94 89 ARG A N 1
ATOM 673 C CA . ARG A 1 89 ? -7.479 9.086 7.321 1.00 96.94 89 ARG A CA 1
ATOM 674 C C . ARG A 1 89 ? -6.069 9.315 6.800 1.00 96.94 89 ARG A C 1
ATOM 676 O O . ARG A 1 89 ? -5.583 8.587 5.938 1.00 96.94 89 ARG A O 1
ATOM 683 N N . ILE A 1 90 ? -5.401 10.325 7.342 1.00 96.25 90 ILE A N 1
ATOM 684 C CA . ILE A 1 90 ? -4.025 10.660 6.983 1.00 96.25 90 ILE A CA 1
ATOM 685 C C . ILE A 1 90 ? -3.187 10.645 8.250 1.00 96.25 90 ILE A C 1
ATOM 687 O O . ILE A 1 90 ? -3.512 11.337 9.213 1.00 96.25 90 ILE A O 1
ATOM 691 N N . VAL A 1 91 ? -2.087 9.900 8.217 1.00 96.94 91 VAL A N 1
ATOM 692 C CA . VAL A 1 91 ? -1.051 9.930 9.251 1.00 96.94 91 VAL A CA 1
ATOM 693 C C . VAL A 1 91 ? 0.226 10.459 8.621 1.00 96.94 91 VAL A C 1
ATOM 695 O O . VAL A 1 91 ? 0.615 10.024 7.542 1.00 96.94 91 VAL A O 1
ATOM 698 N N . VAL A 1 92 ? 0.884 11.409 9.279 1.00 95.62 92 VAL A N 1
ATOM 699 C CA . VAL A 1 92 ? 2.210 11.877 8.866 1.00 95.62 92 VAL A CA 1
ATOM 700 C C . VAL A 1 92 ? 3.237 11.206 9.763 1.00 95.62 92 VAL A C 1
ATOM 702 O O . VAL A 1 92 ? 3.173 11.369 10.978 1.00 95.62 92 VAL A O 1
ATOM 705 N N . SER A 1 93 ? 4.159 10.443 9.184 1.00 95.50 93 SER A N 1
ATOM 706 C CA . SER A 1 93 ? 5.207 9.761 9.940 1.00 95.50 93 SER A CA 1
ATOM 707 C C . SER A 1 93 ? 6.489 9.623 9.129 1.00 95.50 93 SER A C 1
ATOM 709 O O . SER A 1 93 ? 6.469 9.209 7.967 1.00 95.50 93 SER A O 1
ATOM 711 N N . GLY A 1 94 ? 7.606 9.963 9.770 1.00 93.25 94 GLY A N 1
ATOM 712 C CA . GLY A 1 94 ? 8.940 9.871 9.196 1.00 93.25 94 GLY A CA 1
ATOM 713 C C . GLY A 1 94 ? 9.281 10.960 8.176 1.00 93.25 94 GLY A C 1
ATOM 714 O O . GLY A 1 94 ? 8.430 11.606 7.553 1.00 93.25 94 GLY A O 1
ATOM 715 N N . LYS A 1 95 ? 10.584 11.126 7.969 1.00 94.88 95 LYS A N 1
ATOM 716 C CA . LYS A 1 95 ? 11.191 11.976 6.938 1.00 94.88 95 LYS A CA 1
ATOM 717 C C . LYS A 1 95 ? 11.543 11.157 5.697 1.00 94.88 95 LYS A C 1
ATOM 719 O O . LYS A 1 95 ? 11.516 11.658 4.569 1.00 94.88 95 LYS A O 1
ATOM 724 N N . THR A 1 96 ? 11.839 9.874 5.885 1.00 94.56 96 THR A N 1
ATOM 725 C CA . THR A 1 96 ? 12.250 8.936 4.836 1.00 94.56 96 THR A CA 1
ATOM 726 C C . THR A 1 96 ? 11.157 7.920 4.507 1.00 94.56 96 THR A C 1
ATOM 728 O O . THR A 1 96 ? 10.238 7.686 5.289 1.00 94.56 96 THR A O 1
ATOM 731 N N . HIS A 1 97 ? 11.246 7.300 3.324 1.00 92.00 97 HIS A N 1
ATOM 732 C CA . HIS A 1 97 ? 10.340 6.204 2.956 1.00 92.00 97 HIS A CA 1
ATOM 733 C C . HIS A 1 97 ? 10.457 5.034 3.933 1.00 92.00 97 HIS A C 1
ATOM 735 O O . HIS A 1 97 ? 9.446 4.453 4.297 1.00 92.00 97 HIS A O 1
ATOM 741 N N . MET A 1 98 ? 11.669 4.749 4.418 1.00 94.00 98 MET A N 1
ATOM 742 C CA . MET A 1 98 ? 11.912 3.656 5.360 1.00 94.00 98 MET A CA 1
ATOM 743 C C . MET A 1 98 ? 11.230 3.891 6.710 1.00 94.00 98 MET A C 1
ATOM 745 O O . MET A 1 98 ? 10.614 2.972 7.234 1.00 94.00 98 MET A O 1
ATOM 749 N N . GLU A 1 99 ? 11.292 5.109 7.252 1.00 96.56 99 GLU A N 1
ATOM 750 C CA . GLU A 1 99 ? 10.617 5.453 8.513 1.00 96.56 99 GLU A CA 1
ATOM 751 C C . GLU A 1 99 ? 9.093 5.386 8.374 1.00 96.56 99 GLU A C 1
ATOM 753 O O . GLU A 1 99 ? 8.422 4.812 9.229 1.00 96.56 99 GLU A O 1
ATOM 758 N N . ARG A 1 100 ? 8.544 5.918 7.274 1.00 96.62 100 ARG A N 1
ATOM 759 C CA . ARG A 1 100 ? 7.108 5.824 6.982 1.00 96.62 100 ARG A CA 1
ATOM 760 C C . ARG A 1 100 ? 6.663 4.369 6.853 1.00 96.62 100 ARG A C 1
ATOM 762 O O . ARG A 1 100 ? 5.643 3.985 7.417 1.00 96.62 100 ARG A O 1
ATOM 769 N N . ASP A 1 101 ? 7.416 3.563 6.114 1.00 96.88 101 ASP A N 1
ATOM 770 C CA . ASP A 1 101 ? 7.086 2.160 5.891 1.00 96.88 101 ASP A CA 1
ATOM 771 C C . ASP A 1 101 ? 7.207 1.349 7.191 1.00 96.88 101 ASP A C 1
ATOM 773 O O . ASP A 1 101 ? 6.360 0.501 7.457 1.00 96.88 101 ASP A O 1
ATOM 777 N N . ALA A 1 102 ? 8.190 1.649 8.048 1.00 97.31 102 ALA A N 1
ATOM 778 C CA . ALA A 1 102 ? 8.287 1.069 9.387 1.00 97.31 102 ALA A CA 1
ATOM 779 C C . ALA A 1 102 ? 7.086 1.452 10.269 1.00 97.31 102 ALA A C 1
ATOM 781 O O . ALA A 1 102 ? 6.547 0.596 10.968 1.00 97.31 102 ALA A O 1
ATOM 782 N N . ALA A 1 103 ? 6.625 2.705 10.195 1.00 98.00 103 ALA A N 1
ATOM 783 C CA . ALA A 1 103 ? 5.431 3.152 10.906 1.00 98.00 103 ALA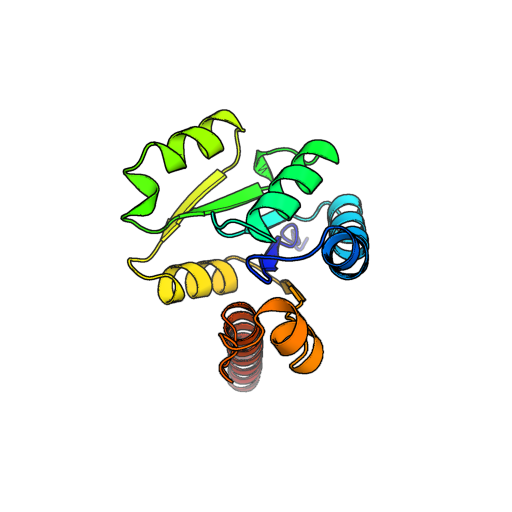 A CA 1
ATOM 784 C C . ALA A 1 103 ? 4.159 2.445 10.409 1.00 98.00 103 ALA A C 1
ATOM 786 O O . ALA A 1 103 ? 3.329 2.059 11.226 1.00 98.00 103 ALA A O 1
ATOM 787 N N . MET A 1 104 ? 4.022 2.214 9.097 1.00 97.94 104 MET A N 1
ATOM 788 C CA . MET 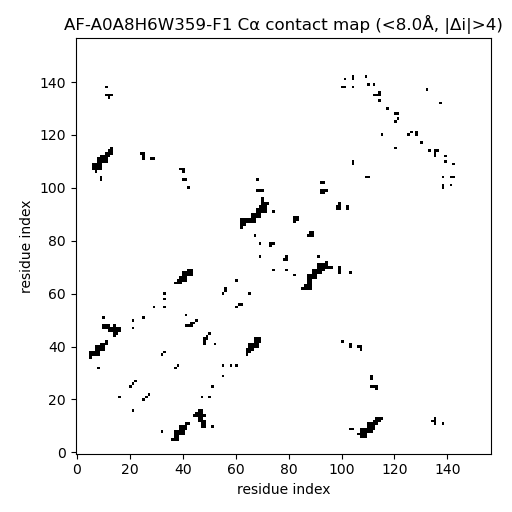A 1 104 ? 2.919 1.413 8.551 1.00 97.94 104 MET A CA 1
ATOM 789 C C . MET A 1 104 ? 2.976 -0.038 9.024 1.00 97.94 104 MET A C 1
ATOM 791 O O . MET A 1 104 ? 1.944 -0.573 9.427 1.00 97.94 104 MET A O 1
ATOM 795 N N . THR A 1 105 ? 4.161 -0.663 9.036 1.00 97.88 105 THR A N 1
ATOM 796 C CA . THR A 1 105 ? 4.325 -2.015 9.591 1.00 97.88 105 THR A CA 1
ATOM 797 C C . THR A 1 105 ? 3.884 -2.053 11.058 1.00 97.88 105 THR A C 1
ATOM 799 O O . THR A 1 105 ? 3.098 -2.914 11.433 1.00 97.88 105 THR A O 1
ATOM 802 N N . ALA A 1 106 ? 4.319 -1.094 11.879 1.00 96.75 106 ALA A N 1
ATOM 803 C CA . ALA A 1 106 ? 3.953 -1.038 13.295 1.00 96.75 106 ALA A CA 1
ATOM 804 C C . ALA A 1 106 ? 2.459 -0.746 13.543 1.00 96.75 106 ALA A C 1
ATOM 806 O O . ALA A 1 106 ? 1.911 -1.188 14.546 1.00 96.75 106 ALA A O 1
ATOM 807 N N . ALA A 1 107 ? 1.800 -0.006 12.646 1.00 97.12 107 ALA A N 1
ATOM 808 C CA . ALA A 1 107 ? 0.391 0.385 12.761 1.00 97.12 107 ALA A CA 1
ATOM 809 C C . ALA A 1 107 ? -0.600 -0.624 12.148 1.00 97.12 107 ALA A C 1
ATOM 811 O O . ALA A 1 107 ? -1.785 -0.321 12.018 1.00 97.12 107 ALA A O 1
ATOM 812 N N . SER A 1 108 ? -0.124 -1.790 11.718 1.00 98.00 108 SER A N 1
ATOM 813 C CA . SER A 1 108 ? -0.932 -2.834 11.086 1.00 98.00 108 SER A CA 1
ATOM 814 C C . SER A 1 108 ? -0.646 -4.193 11.702 1.00 98.00 108 SER A C 1
ATOM 816 O O . SER A 1 108 ? 0.431 -4.423 12.249 1.00 98.00 108 SER A O 1
ATOM 818 N N . ASP A 1 109 ? -1.603 -5.104 11.570 1.00 97.50 109 ASP A N 1
ATOM 819 C CA . ASP A 1 109 ? -1.540 -6.439 12.162 1.00 97.50 109 ASP A CA 1
ATOM 820 C C . ASP A 1 109 ? -0.913 -7.458 11.201 1.00 97.50 109 ASP A C 1
ATOM 822 O O . ASP A 1 109 ? -0.217 -8.379 11.621 1.00 97.50 109 ASP A O 1
ATOM 826 N N . TYR A 1 110 ? -1.130 -7.285 9.896 1.00 97.88 110 TYR A N 1
ATOM 827 C CA . TYR A 1 110 ? -0.620 -8.171 8.851 1.00 97.88 110 TYR A CA 1
ATOM 828 C C . TYR A 1 110 ? -0.434 -7.419 7.534 1.00 97.88 110 TYR A C 1
ATOM 830 O O . TYR A 1 110 ? -0.903 -6.290 7.374 1.00 97.88 110 TYR A O 1
ATOM 838 N N . ASP A 1 111 ? 0.224 -8.062 6.571 1.00 98.06 111 ASP A N 1
ATOM 839 C CA . ASP A 1 111 ? 0.498 -7.473 5.265 1.00 98.06 111 ASP A CA 1
ATOM 840 C C . ASP A 1 111 ? -0.298 -8.167 4.146 1.00 98.06 111 ASP A C 1
ATOM 842 O O . ASP A 1 111 ? -0.396 -9.394 4.085 1.00 98.06 111 ASP A O 1
ATOM 846 N N . ILE A 1 112 ? -0.833 -7.372 3.218 1.00 98.38 112 ILE A N 1
ATOM 847 C CA . ILE A 1 112 ? -1.261 -7.816 1.887 1.00 98.38 112 ILE A CA 1
ATOM 848 C C . ILE A 1 112 ? -0.195 -7.311 0.923 1.00 98.38 112 ILE A C 1
ATOM 850 O O . I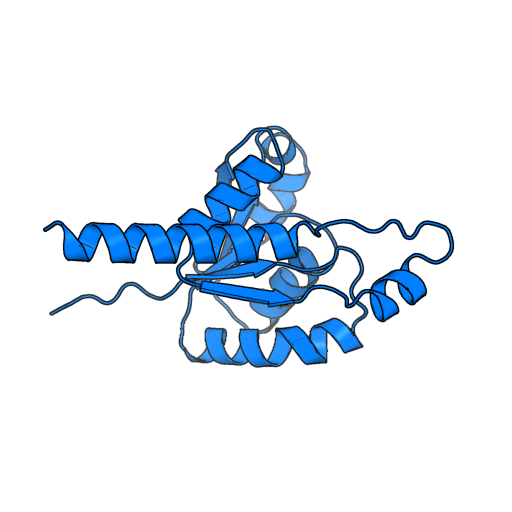LE A 1 112 ? -0.245 -6.175 0.443 1.00 98.38 112 ILE A O 1
ATOM 854 N N . LEU A 1 113 ? 0.809 -8.145 0.678 1.00 96.00 113 LEU A N 1
ATOM 855 C CA . LEU A 1 113 ? 1.956 -7.767 -0.129 1.00 96.00 113 LEU A CA 1
ATOM 856 C C . LEU A 1 113 ? 2.275 -8.790 -1.210 1.00 96.00 113 LEU A C 1
ATOM 858 O O . LEU A 1 113 ? 1.991 -9.980 -1.081 1.00 96.00 113 LEU A O 1
ATOM 862 N N . TRP A 1 114 ? 2.863 -8.284 -2.287 1.00 95.81 114 TRP A N 1
ATOM 863 C CA . TRP A 1 114 ? 3.485 -9.065 -3.343 1.00 95.81 114 TRP A CA 1
ATOM 864 C C . TRP A 1 114 ? 4.607 -8.233 -3.959 1.00 95.81 114 TRP A C 1
ATOM 866 O O . TRP A 1 114 ? 4.494 -7.016 -4.120 1.00 95.81 114 TRP A O 1
ATOM 876 N N . TYR A 1 115 ? 5.709 -8.872 -4.305 1.00 90.38 115 TYR A N 1
ATOM 877 C CA . TYR A 1 115 ? 6.792 -8.250 -5.055 1.00 90.38 115 TYR A CA 1
ATOM 878 C C . TYR A 1 115 ? 7.032 -9.046 -6.327 1.00 90.38 115 TYR A C 1
ATOM 880 O O . TYR A 1 115 ? 6.709 -10.229 -6.403 1.00 90.38 115 TYR A O 1
ATOM 888 N N . LEU A 1 116 ? 7.555 -8.367 -7.345 1.00 89.06 116 LEU A N 1
ATOM 889 C CA . LEU A 1 116 ? 7.916 -9.011 -8.601 1.00 89.06 116 LEU A CA 1
ATOM 890 C C . LEU A 1 116 ? 9.014 -10.041 -8.332 1.00 89.06 116 LEU A C 1
ATOM 892 O O . LEU A 1 116 ? 9.981 -9.746 -7.624 1.00 89.06 116 LEU A O 1
ATOM 896 N N . THR A 1 117 ? 8.884 -11.217 -8.932 1.00 89.94 117 THR A N 1
ATOM 897 C CA . THR A 1 117 ? 10.002 -12.152 -9.064 1.00 89.94 117 THR A CA 1
ATOM 898 C C . THR A 1 117 ? 11.137 -11.494 -9.849 1.00 89.94 117 THR A C 1
ATOM 900 O O . THR A 1 117 ? 10.932 -10.522 -10.581 1.00 89.94 117 THR A O 1
ATOM 903 N N . GLU A 1 118 ? 12.353 -12.028 -9.740 1.00 90.19 118 GLU A N 1
ATOM 904 C CA . GLU A 1 118 ? 13.482 -11.516 -10.521 1.00 90.19 118 GLU A CA 1
ATOM 905 C C . GLU A 1 118 ? 13.189 -11.534 -12.028 1.00 90.19 118 GLU A C 1
ATOM 907 O O . GLU A 1 118 ? 13.471 -10.556 -12.719 1.00 90.19 118 GLU A O 1
ATOM 912 N N . THR A 1 119 ? 12.576 -12.606 -12.531 1.00 90.44 119 THR A N 1
ATOM 913 C CA . THR A 1 119 ? 12.197 -12.725 -13.942 1.00 90.44 119 THR A CA 1
ATOM 914 C C . THR A 1 119 ? 11.206 -11.638 -14.349 1.00 90.44 119 THR A C 1
ATOM 916 O O . THR A 1 119 ? 11.435 -10.948 -15.340 1.00 90.44 119 THR A O 1
ATOM 919 N N . GLU A 1 120 ? 10.144 -11.423 -13.571 1.00 88.69 120 GLU A N 1
ATOM 920 C CA . GLU A 1 120 ? 9.165 -10.365 -13.848 1.00 88.69 120 GLU A CA 1
ATOM 921 C C . GLU A 1 120 ? 9.794 -8.970 -13.764 1.00 88.69 120 GLU A C 1
ATOM 923 O O . GLU A 1 120 ? 9.526 -8.115 -14.604 1.00 88.69 120 GLU A O 1
ATOM 928 N N . ALA A 1 121 ? 10.673 -8.741 -12.786 1.00 88.94 121 ALA A N 1
ATOM 929 C CA . ALA A 1 121 ? 11.382 -7.478 -12.636 1.00 88.94 121 ALA A CA 1
ATOM 930 C C . ALA A 1 121 ? 12.339 -7.214 -13.811 1.00 88.94 121 ALA A C 1
ATOM 932 O O . ALA A 1 121 ? 12.439 -6.077 -14.265 1.00 88.94 121 ALA A O 1
ATOM 933 N N . ARG A 1 122 ? 13.021 -8.242 -14.331 1.00 90.94 122 ARG A N 1
ATOM 934 C CA . ARG A 1 122 ? 13.877 -8.132 -15.525 1.00 90.94 122 ARG A CA 1
ATOM 935 C C . ARG A 1 122 ? 13.067 -7.818 -16.775 1.00 90.94 122 ARG A C 1
ATOM 937 O O . ARG A 1 122 ? 13.479 -6.961 -17.547 1.00 90.94 122 ARG A O 1
ATOM 944 N N . VAL A 1 123 ? 11.915 -8.464 -16.951 1.00 89.31 123 VAL A N 1
ATOM 945 C CA . VAL A 1 123 ? 11.001 -8.169 -18.066 1.00 89.31 123 VAL A CA 1
ATOM 946 C C . VAL A 1 123 ? 10.481 -6.734 -17.976 1.00 89.31 123 VAL A C 1
ATOM 948 O O . VAL A 1 123 ? 10.459 -6.033 -18.981 1.00 89.31 123 VAL A O 1
ATOM 951 N N . LEU A 1 124 ? 10.100 -6.282 -16.778 1.00 84.31 124 LEU A N 1
ATOM 952 C CA . LEU A 1 124 ? 9.538 -4.948 -16.578 1.00 84.31 124 LEU A CA 1
ATOM 953 C C . LEU A 1 124 ? 10.574 -3.831 -16.755 1.00 84.31 124 LEU A C 1
ATOM 955 O O . LEU A 1 124 ? 10.287 -2.826 -17.397 1.00 84.31 124 LEU A O 1
ATOM 959 N N . TYR A 1 125 ? 11.760 -3.983 -16.162 1.00 84.06 125 TYR A N 1
ATOM 960 C CA . TYR A 1 125 ? 12.767 -2.919 -16.125 1.00 84.06 125 TYR A CA 1
ATOM 961 C C . TYR A 1 125 ? 13.807 -3.008 -17.251 1.00 84.06 125 TYR A C 1
ATOM 963 O O . TYR A 1 125 ? 14.554 -2.050 -17.454 1.00 84.06 125 TYR A O 1
ATOM 971 N N . GLY A 1 126 ? 13.888 -4.130 -17.973 1.00 89.75 126 GLY A N 1
ATOM 972 C CA . GLY A 1 126 ? 14.867 -4.341 -19.041 1.00 89.75 126 GLY A CA 1
ATOM 973 C C . GLY A 1 126 ? 16.298 -4.047 -18.579 1.00 89.75 126 GLY A C 1
ATOM 974 O O . GLY A 1 126 ? 16.715 -4.458 -17.494 1.00 89.75 126 GLY A O 1
ATOM 975 N N . ASP A 1 127 ? 17.032 -3.258 -19.361 1.00 92.12 127 ASP A N 1
ATOM 976 C CA . ASP A 1 127 ? 18.427 -2.881 -19.079 1.00 92.12 127 ASP A CA 1
ATOM 977 C C . ASP A 1 127 ? 18.602 -2.041 -17.798 1.00 92.12 127 ASP A C 1
ATOM 979 O O . ASP A 1 127 ? 19.701 -1.948 -17.231 1.00 92.12 127 ASP A O 1
ATOM 983 N N . GLN A 1 128 ? 17.515 -1.436 -17.304 1.00 87.00 128 GLN A N 1
ATOM 984 C CA . GLN A 1 128 ? 17.499 -0.685 -16.048 1.00 87.00 128 GLN A CA 1
ATOM 985 C C . GLN A 1 128 ? 17.351 -1.594 -14.822 1.00 87.00 128 GLN A C 1
ATOM 987 O O . GLN A 1 128 ? 17.505 -1.120 -13.693 1.00 87.00 128 GLN A O 1
ATOM 992 N N . TYR A 1 129 ? 17.089 -2.893 -15.010 1.00 89.50 129 TYR A N 1
ATOM 993 C CA . TYR A 1 129 ? 17.033 -3.844 -13.909 1.00 89.50 129 TYR A CA 1
ATOM 994 C C . TYR A 1 129 ? 18.355 -3.851 -13.131 1.00 89.50 129 TYR A C 1
ATOM 996 O O . TYR A 1 129 ? 19.454 -3.936 -13.690 1.00 89.50 129 TYR A O 1
ATOM 1004 N N . ARG A 1 130 ? 18.243 -3.788 -11.804 1.00 87.75 130 ARG A N 1
ATOM 1005 C CA . ARG A 1 130 ? 19.352 -3.979 -10.872 1.00 87.75 130 ARG A CA 1
ATOM 1006 C C . ARG A 1 130 ? 18.885 -4.906 -9.750 1.00 87.75 130 ARG A C 1
ATOM 1008 O O . ARG A 1 130 ? 17.799 -4.664 -9.211 1.00 87.75 130 ARG A O 1
ATOM 1015 N N . PRO A 1 131 ? 19.679 -5.927 -9.380 1.00 89.75 131 PRO A N 1
ATOM 1016 C CA . PRO A 1 131 ? 19.345 -6.787 -8.254 1.00 89.75 131 PRO A CA 1
ATOM 1017 C C . PRO A 1 131 ? 19.285 -5.940 -6.981 1.00 89.75 131 PRO A C 1
ATOM 1019 O O . PRO A 1 131 ? 20.207 -5.181 -6.677 1.00 89.75 131 PRO A O 1
ATOM 1022 N N . ARG A 1 132 ? 18.163 -6.020 -6.267 1.00 88.62 132 ARG A N 1
ATOM 1023 C CA . ARG A 1 132 ? 17.926 -5.268 -5.032 1.00 88.62 132 ARG A CA 1
ATOM 1024 C C . ARG A 1 132 ? 16.835 -5.930 -4.204 1.00 88.62 132 ARG A C 1
ATOM 1026 O O . ARG A 1 132 ? 15.884 -6.460 -4.767 1.00 88.62 132 ARG A O 1
ATOM 1033 N N . VAL A 1 133 ? 16.919 -5.755 -2.889 1.00 90.06 133 VAL A N 1
ATOM 1034 C CA . VAL A 1 133 ? 15.794 -6.008 -1.982 1.00 90.06 133 VAL A CA 1
ATOM 1035 C C . VAL A 1 133 ? 14.757 -4.908 -2.195 1.00 90.06 133 VAL A C 1
ATOM 1037 O O . VAL A 1 133 ? 15.056 -3.712 -2.037 1.00 90.06 133 VAL A O 1
ATOM 1040 N N . SER A 1 134 ? 13.547 -5.293 -2.595 1.00 91.50 134 SER A N 1
ATOM 1041 C CA . SER A 1 134 ? 12.482 -4.329 -2.893 1.00 91.50 134 SER A CA 1
ATOM 1042 C C . SER A 1 134 ? 11.963 -3.638 -1.622 1.00 91.50 134 SER A C 1
ATOM 1044 O O . SER A 1 134 ? 12.163 -4.115 -0.507 1.00 91.50 134 SER A O 1
ATOM 1046 N N . GLY A 1 135 ? 11.288 -2.490 -1.758 1.00 91.88 135 GLY A N 1
ATOM 1047 C CA . GLY A 1 135 ? 10.661 -1.825 -0.603 1.00 91.88 135 GLY A CA 1
ATOM 1048 C C . GLY A 1 135 ? 9.622 -2.720 0.084 1.00 91.88 135 GLY A C 1
ATOM 1049 O O . GLY A 1 135 ? 9.605 -2.825 1.307 1.00 91.88 135 GLY A O 1
ATOM 1050 N N . THR A 1 136 ? 8.830 -3.432 -0.718 1.00 93.44 136 THR A N 1
ATOM 1051 C CA . THR A 1 136 ? 7.842 -4.414 -0.262 1.00 93.44 136 THR A CA 1
ATOM 1052 C C . THR A 1 136 ? 8.481 -5.577 0.491 1.00 93.44 136 THR A C 1
ATOM 1054 O O . THR A 1 136 ? 8.021 -5.942 1.564 1.00 93.44 136 THR A O 1
ATOM 1057 N N . GLU A 1 137 ? 9.582 -6.121 -0.021 1.00 95.19 137 GLU A N 1
ATOM 1058 C CA . GLU A 1 137 ? 10.327 -7.195 0.645 1.00 95.19 137 GLU A CA 1
ATOM 1059 C C . GLU A 1 137 ? 10.912 -6.722 1.986 1.00 95.19 137 GLU A C 1
ATOM 1061 O O . GLU A 1 137 ? 10.832 -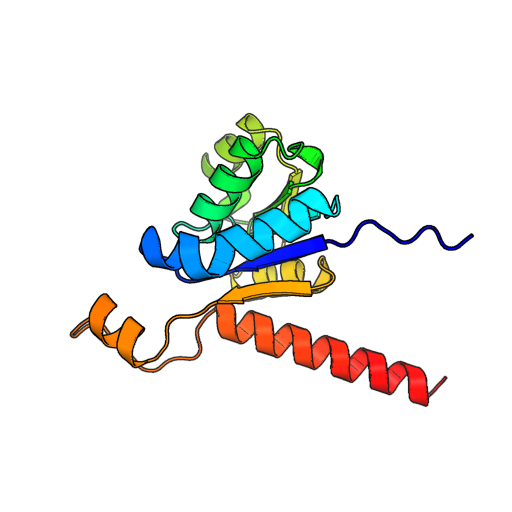7.423 2.991 1.00 95.19 137 GLU A O 1
ATOM 1066 N N . LYS A 1 138 ? 11.391 -5.472 2.064 1.00 95.62 138 LYS A N 1
ATOM 1067 C CA . LYS A 1 138 ? 11.796 -4.869 3.346 1.00 95.62 138 LYS A CA 1
ATOM 1068 C C . LYS A 1 138 ? 10.637 -4.753 4.343 1.00 95.62 138 LYS A C 1
ATOM 1070 O O . LYS A 1 138 ? 10.894 -4.793 5.544 1.00 95.62 138 LYS A O 1
ATOM 1075 N N . ASN A 1 139 ? 9.392 -4.578 3.883 1.00 96.25 139 ASN A N 1
ATOM 1076 C CA . ASN A 1 139 ? 8.215 -4.589 4.763 1.00 96.25 139 ASN A CA 1
ATOM 1077 C C . ASN A 1 139 ? 7.987 -5.985 5.347 1.00 96.25 139 ASN A C 1
ATOM 1079 O O . ASN A 1 139 ? 7.794 -6.108 6.554 1.00 96.25 139 ASN A O 1
ATOM 1083 N N . GLU A 1 140 ? 8.075 -7.022 4.510 1.00 96.44 140 GLU A N 1
ATOM 1084 C CA . GLU A 1 140 ? 7.941 -8.415 4.941 1.00 96.44 140 GLU A CA 1
ATOM 1085 C C . GLU A 1 140 ? 9.012 -8.792 5.975 1.00 96.44 140 GLU A C 1
ATOM 1087 O O . GLU A 1 140 ? 8.697 -9.360 7.022 1.00 96.44 140 GLU A O 1
ATOM 1092 N N . ILE A 1 141 ? 10.273 -8.423 5.724 1.00 96.62 141 ILE A N 1
ATOM 1093 C CA . ILE A 1 141 ? 11.378 -8.647 6.668 1.00 96.62 141 ILE A CA 1
ATOM 1094 C C . ILE A 1 141 ? 11.072 -7.970 8.011 1.00 96.62 141 ILE A C 1
ATOM 1096 O O . ILE A 1 141 ? 11.120 -8.627 9.051 1.00 96.62 141 ILE A O 1
ATOM 1100 N N . ARG A 1 142 ? 10.657 -6.694 7.998 1.00 97.31 142 ARG A N 1
ATOM 1101 C CA . ARG A 1 142 ? 10.272 -5.965 9.219 1.00 97.31 142 ARG A CA 1
ATOM 1102 C C . ARG A 1 142 ? 9.132 -6.642 9.981 1.00 97.31 142 ARG A C 1
ATOM 1104 O O . ARG A 1 142 ? 9.188 -6.711 11.206 1.00 97.31 142 ARG A O 1
ATOM 1111 N N . ARG A 1 143 ? 8.109 -7.156 9.291 1.00 96.94 143 ARG A N 1
ATOM 1112 C CA . ARG A 1 143 ? 7.003 -7.893 9.927 1.00 96.94 143 ARG A CA 1
ATOM 1113 C C . ARG A 1 143 ? 7.502 -9.135 10.656 1.00 96.94 143 ARG A C 1
ATOM 1115 O O . ARG A 1 143 ? 7.117 -9.362 11.801 1.00 96.94 143 ARG A O 1
ATOM 1122 N N . ARG A 1 144 ? 8.363 -9.921 10.005 1.00 96.31 144 ARG A N 1
ATOM 1123 C CA . ARG A 1 144 ? 8.944 -11.140 10.588 1.00 96.31 144 ARG A CA 1
ATOM 1124 C C . ARG A 1 144 ? 9.794 -10.820 11.815 1.00 96.31 144 ARG A C 1
ATOM 1126 O O . ARG A 1 144 ? 9.671 -11.497 12.829 1.00 96.31 144 ARG A O 1
ATOM 1133 N N . GLU A 1 145 ? 10.598 -9.761 11.754 1.00 95.69 145 GLU A N 1
ATOM 1134 C CA . GLU A 1 145 ? 11.388 -9.295 12.899 1.00 95.69 145 GLU A CA 1
ATOM 1135 C C . GLU A 1 145 ? 10.506 -8.860 14.078 1.00 95.69 145 GLU A C 1
ATOM 1137 O O . GLU A 1 145 ? 10.810 -9.187 15.225 1.00 95.69 145 GLU A O 1
ATOM 1142 N N . LEU A 1 146 ? 9.399 -8.152 13.817 1.00 93.19 146 LEU A N 1
ATOM 1143 C CA . LEU A 1 146 ? 8.442 -7.769 14.861 1.00 93.19 146 LEU A CA 1
ATOM 1144 C C . LEU A 1 146 ? 7.769 -8.988 15.499 1.00 93.19 146 LEU A C 1
ATOM 1146 O O . LEU A 1 146 ? 7.675 -9.048 16.724 1.00 93.19 146 LEU A O 1
ATOM 1150 N N . ALA A 1 147 ? 7.346 -9.963 14.691 1.00 92.19 147 ALA A N 1
ATOM 1151 C CA . ALA A 1 147 ? 6.749 -11.200 15.189 1.00 92.19 147 ALA A CA 1
ATOM 1152 C C . ALA A 1 147 ? 7.733 -11.985 16.073 1.00 92.19 147 ALA A C 1
ATOM 1154 O O . ALA A 1 147 ? 7.395 -12.344 17.197 1.00 92.19 147 ALA A O 1
ATOM 1155 N N . ALA A 1 148 ? 8.981 -12.147 15.621 1.00 91.44 148 ALA A N 1
ATOM 1156 C CA . ALA A 1 148 ? 10.020 -12.832 16.387 1.00 91.44 148 ALA A CA 1
ATOM 1157 C C . ALA A 1 148 ? 10.303 -12.152 17.739 1.00 91.44 148 ALA A C 1
ATOM 1159 O O . ALA A 1 148 ? 10.449 -12.826 18.756 1.00 91.44 148 ALA A O 1
ATOM 1160 N N . ARG A 1 149 ? 10.337 -10.811 17.783 1.00 89.19 149 ARG A N 1
ATOM 1161 C CA . ARG A 1 149 ? 10.505 -10.062 19.043 1.00 89.19 149 ARG A CA 1
ATOM 1162 C C . ARG A 1 149 ? 9.321 -10.238 19.991 1.00 89.19 149 ARG A C 1
ATOM 1164 O O . ARG A 1 149 ? 9.529 -10.364 21.195 1.00 89.19 149 ARG A O 1
ATOM 1171 N N . ALA A 1 150 ? 8.099 -10.247 19.459 1.00 85.19 150 ALA A N 1
ATOM 1172 C CA . ALA A 1 150 ? 6.898 -10.463 20.258 1.00 85.19 150 ALA A CA 1
ATOM 1173 C C . ALA A 1 150 ? 6.886 -11.863 20.888 1.00 85.19 150 ALA A C 1
ATOM 1175 O O . ALA A 1 150 ? 6.509 -12.002 22.049 1.00 85.19 150 ALA A O 1
ATOM 1176 N N . ASP A 1 151 ? 7.342 -12.885 20.165 1.00 82.31 151 ASP A N 1
ATOM 1177 C CA . ASP A 1 151 ? 7.410 -14.248 20.694 1.00 82.31 151 ASP A CA 1
ATOM 1178 C C . ASP A 1 151 ? 8.486 -14.402 21.776 1.00 82.31 151 ASP A C 1
ATOM 1180 O O . ASP A 1 151 ? 8.208 -15.017 22.801 1.00 82.31 151 ASP A O 1
ATOM 1184 N N . ILE A 1 152 ? 9.654 -13.764 21.627 1.00 78.50 152 ILE A N 1
ATOM 1185 C CA . ILE A 1 152 ? 10.682 -13.733 22.686 1.00 78.50 152 ILE A CA 1
ATOM 1186 C C . ILE A 1 152 ? 10.124 -13.094 23.966 1.00 78.50 152 ILE A C 1
ATOM 1188 O O . ILE A 1 152 ? 10.243 -13.664 25.045 1.00 78.50 152 ILE A O 1
ATOM 1192 N N . SER A 1 153 ? 9.426 -11.958 23.854 1.00 70.75 153 SER A N 1
ATOM 1193 C CA . SER A 1 153 ? 8.862 -11.272 25.027 1.00 70.75 153 SER A CA 1
ATOM 1194 C C . SER A 1 153 ? 7.781 -12.063 25.777 1.00 70.75 153 SER A C 1
ATOM 1196 O O . SER A 1 153 ? 7.497 -11.749 26.927 1.00 70.75 153 SER A O 1
ATOM 1198 N N . LYS A 1 154 ? 7.179 -13.079 25.142 1.00 69.19 154 LYS A N 1
ATOM 1199 C CA . LYS A 1 154 ? 6.208 -13.986 25.779 1.00 69.19 154 LYS A CA 1
ATOM 1200 C C . LYS A 1 154 ? 6.866 -15.156 26.511 1.00 69.19 154 LYS A C 1
ATOM 1202 O O . LYS A 1 154 ? 6.177 -15.846 27.249 1.00 69.19 154 LYS A O 1
ATOM 1207 N N . ILE A 1 155 ? 8.145 -15.430 26.249 1.00 66.31 155 ILE A N 1
ATOM 1208 C CA . ILE A 1 155 ? 8.900 -16.506 26.907 1.00 66.31 155 ILE A CA 1
ATOM 1209 C C . ILE A 1 155 ? 9.498 -16.003 28.228 1.00 66.31 155 ILE A C 1
ATOM 1211 O O . ILE A 1 155 ? 9.600 -16.770 29.182 1.00 66.31 155 ILE A O 1
ATOM 1215 N N . ASP A 1 156 ? 9.846 -14.717 28.292 1.00 57.69 156 ASP A N 1
ATOM 1216 C CA . ASP A 1 156 ? 10.519 -14.095 29.440 1.00 57.69 156 ASP A CA 1
ATOM 1217 C C . ASP A 1 156 ? 9.561 -13.481 30.490 1.00 57.69 156 ASP A C 1
ATOM 1219 O O . ASP A 1 156 ? 10.026 -12.822 31.424 1.00 57.69 156 ASP A O 1
ATOM 1223 N N . GLY A 1 157 ? 8.240 -13.654 30.349 1.00 48.34 157 GLY A N 1
ATOM 1224 C CA . GLY A 1 157 ? 7.212 -13.087 31.240 1.00 48.34 157 GLY A CA 1
ATOM 1225 C C . GLY A 1 157 ? 6.208 -14.119 31.722 1.00 48.34 157 GLY A C 1
ATOM 1226 O O . GLY A 1 157 ? 5.787 -14.002 32.895 1.00 48.34 157 GLY A O 1
#

Sequence (157 aa):
MFSSSVPTAFISGPLEPTSAFFSTHYTPRIAHAVAAGHSFVLGPSRGTDALALTHLLESGVSPQRITVFLRESESKQRWAGRFRAQGVRIVVSGKTHMERDAAMTAASDYDILWYLTETEARVLYGDQYRPRVSGTEKNEIRRRELAARADISKIDG